Protein AF-A0A0G1WUF9-F1 (afdb_monomer_lite)

Radius of gyration: 13.14 Å; chains: 1; bounding box: 41×22×32 Å

Secondary structure (DSSP, 8-state):
-----EEEEE---TT--HHHHEEEE-HHHHHHHHHTT--GGGEEEEESSHHHHHHHHHHHHHHHTTTTTSSS--

Foldseek 3Di:
DDQQKKWWAFQDDLPDDLPRGIDMDGPVVVVVVVVVPDDPNRTPDIGSDRVVRSVVNVVNNVPSNVCNPPPDDD

pLDDT: mean 86.79, std 17.84, range [36.5, 98.19]

Sequence (74 aa):
MKIERFWVVTKPGPDSVLADVCFETGAKGLCRQVLGGLGEHEIHALYTGRGEAEKEAKRLLAFGGRDAGAEAGA

Structure (mmCIF, N/CA/C/O backbone):
data_AF-A0A0G1WUF9-F1
#
_entry.id   AF-A0A0G1WUF9-F1
#
loop_
_atom_site.group_PDB
_atom_site.id
_atom_site.type_symbol
_atom_site.label_atom_id
_atom_site.label_alt_id
_atom_site.label_comp_id
_atom_site.label_asym_id
_atom_site.label_entity_id
_atom_site.label_seq_id
_atom_site.pdbx_PDB_ins_code
_atom_site.Cartn_x
_atom_site.Cartn_y
_atom_site.Cartn_z
_atom_site.occupancy
_atom_site.B_iso_or_equiv
_atom_site.auth_seq_id
_atom_site.auth_comp_id
_atom_site.auth_asym_id
_atom_site.auth_atom_id
_atom_site.pdbx_PDB_model_num
ATOM 1 N N . MET A 1 1 ? -9.785 7.819 19.427 1.00 58.44 1 MET A N 1
ATOM 2 C CA . MET A 1 1 ? -10.056 7.303 18.068 1.00 58.44 1 MET A CA 1
ATOM 3 C C . MET A 1 1 ? -9.124 6.127 17.822 1.00 58.44 1 MET A C 1
ATOM 5 O O . MET A 1 1 ? -7.929 6.292 18.023 1.00 58.44 1 MET A O 1
ATOM 9 N N . LYS A 1 2 ? -9.644 4.940 17.493 1.00 75.19 2 LYS A N 1
ATOM 10 C CA . LYS A 1 2 ? -8.826 3.751 17.209 1.00 75.19 2 LYS A CA 1
ATOM 11 C C . LYS A 1 2 ? -8.760 3.582 15.693 1.00 75.19 2 LYS A C 1
ATOM 13 O O . LYS A 1 2 ? -9.799 3.417 15.067 1.00 75.19 2 LYS A O 1
ATOM 18 N N . ILE A 1 3 ? -7.568 3.685 15.110 1.00 78.19 3 ILE A N 1
ATOM 19 C CA . ILE A 1 3 ? -7.371 3.471 13.672 1.00 78.19 3 ILE A CA 1
ATOM 20 C C . ILE A 1 3 ? -7.306 1.961 13.445 1.00 78.19 3 ILE A C 1
ATOM 22 O O . ILE A 1 3 ? -6.333 1.311 13.824 1.00 78.19 3 ILE A O 1
ATOM 26 N N . GLU A 1 4 ? -8.371 1.389 12.889 1.00 88.88 4 GLU A N 1
ATOM 27 C CA . GLU A 1 4 ? -8.436 -0.050 12.603 1.00 88.88 4 GLU A CA 1
ATOM 28 C C . GLU A 1 4 ? -7.771 -0.406 11.273 1.00 88.88 4 GLU A C 1
ATOM 30 O O . GLU A 1 4 ? -7.202 -1.492 11.139 1.00 88.88 4 GLU A O 1
ATOM 35 N N . ARG A 1 5 ? -7.815 0.527 10.314 1.00 95.62 5 ARG A N 1
ATOM 36 C CA . ARG A 1 5 ? -7.220 0.398 8.985 1.00 95.62 5 ARG A CA 1
ATOM 37 C C . ARG A 1 5 ? -6.567 1.697 8.537 1.00 95.62 5 ARG A C 1
ATOM 39 O O . ARG A 1 5 ? -7.005 2.782 8.913 1.00 95.62 5 ARG A O 1
ATOM 46 N N . PHE A 1 6 ? -5.525 1.555 7.737 1.00 96.75 6 PHE A N 1
ATOM 47 C CA . PHE A 1 6 ? -4.783 2.619 7.084 1.00 96.75 6 PHE A CA 1
ATOM 48 C C . PHE A 1 6 ? -4.229 2.093 5.757 1.00 96.75 6 PHE A C 1
ATOM 50 O O . PHE A 1 6 ? -4.178 0.888 5.509 1.00 96.75 6 PHE A O 1
ATOM 57 N N . TRP A 1 7 ? -3.817 3.011 4.902 1.00 98.06 7 TRP A N 1
ATOM 58 C CA . TRP A 1 7 ? -3.203 2.726 3.618 1.00 98.06 7 TRP A CA 1
ATOM 59 C C . TRP A 1 7 ? -1.692 2.841 3.745 1.00 98.06 7 TRP A C 1
ATOM 61 O O . TRP A 1 7 ? -1.188 3.803 4.322 1.00 98.06 7 TRP A O 1
ATOM 71 N N . VAL A 1 8 ? -0.984 1.850 3.221 1.00 97.94 8 VAL A N 1
ATOM 72 C CA . VAL A 1 8 ? 0.476 1.811 3.164 1.00 97.94 8 VAL A CA 1
ATOM 73 C C . VAL A 1 8 ? 0.881 2.114 1.736 1.00 97.94 8 VAL A C 1
ATOM 75 O O . VAL A 1 8 ? 0.359 1.492 0.809 1.00 97.94 8 VAL A O 1
ATOM 78 N N . VAL A 1 9 ? 1.802 3.061 1.578 1.00 98.06 9 VAL A N 1
ATOM 79 C CA . VAL A 1 9 ? 2.479 3.317 0.311 1.00 98.06 9 VAL A CA 1
ATOM 80 C C . VAL A 1 9 ? 3.930 2.871 0.435 1.00 98.06 9 VAL A C 1
ATOM 82 O O . VAL A 1 9 ? 4.620 3.301 1.362 1.00 98.06 9 VAL A O 1
ATOM 85 N N . THR A 1 10 ? 4.391 2.020 -0.477 1.00 97.12 10 THR A N 1
ATOM 86 C CA . THR A 1 10 ? 5.788 1.567 -0.555 1.00 97.12 10 THR A CA 1
ATOM 87 C C . THR A 1 10 ? 6.494 2.166 -1.768 1.00 97.12 10 THR A C 1
ATOM 89 O O . THR A 1 10 ? 5.865 2.700 -2.687 1.00 97.12 10 THR A O 1
ATOM 92 N N . LYS A 1 11 ? 7.826 2.132 -1.755 1.00 95.00 11 LYS A N 1
ATOM 93 C CA . LYS A 1 11 ? 8.646 2.558 -2.889 1.00 95.00 11 LYS A CA 1
ATOM 94 C C . LYS A 1 11 ? 8.478 1.554 -4.043 1.00 95.00 11 LYS A C 1
ATOM 96 O O . LYS A 1 11 ? 8.628 0.357 -3.807 1.00 95.00 11 LYS A O 1
ATOM 101 N N . PRO A 1 12 ? 8.162 2.006 -5.269 1.00 94.31 12 PRO A N 1
ATOM 102 C CA . PRO A 1 12 ? 8.031 1.116 -6.417 1.00 94.31 12 PRO A CA 1
ATOM 103 C C . PRO A 1 12 ? 9.384 0.567 -6.871 1.00 94.31 12 PRO A C 1
ATOM 105 O O . PRO A 1 12 ? 10.379 1.290 -6.892 1.00 94.31 12 PRO A O 1
ATOM 108 N N . GLY A 1 13 ? 9.384 -0.690 -7.309 1.00 89.44 13 GLY A N 1
ATOM 109 C CA . GLY A 1 13 ? 10.407 -1.244 -8.191 1.00 89.44 13 GLY A CA 1
ATOM 110 C C . GLY A 1 13 ? 10.091 -0.981 -9.674 1.00 89.44 13 GLY A C 1
ATOM 111 O O . GLY A 1 13 ? 9.033 -0.430 -9.989 1.00 89.44 13 GLY A O 1
ATOM 112 N N . PRO A 1 14 ? 10.979 -1.390 -10.600 1.00 86.56 14 PRO A N 1
ATOM 113 C CA . PRO A 1 14 ? 10.848 -1.105 -12.035 1.00 86.56 14 PRO A CA 1
ATOM 114 C C . PRO A 1 14 ? 9.537 -1.587 -12.670 1.00 86.56 14 PRO A C 1
ATOM 116 O O . PRO A 1 14 ? 8.972 -0.888 -13.506 1.00 86.56 14 PRO A O 1
ATOM 119 N N . ASP A 1 15 ? 9.044 -2.748 -12.236 1.00 90.06 15 ASP A N 1
ATOM 120 C CA . ASP A 1 15 ? 7.839 -3.388 -12.781 1.00 90.06 15 ASP A CA 1
ATOM 121 C C . ASP A 1 15 ? 6.624 -3.271 -11.850 1.00 90.06 15 ASP A C 1
ATOM 123 O O . ASP A 1 15 ? 5.597 -3.913 -12.075 1.00 90.06 15 ASP A O 1
ATOM 127 N N . SER A 1 16 ? 6.731 -2.478 -10.780 1.00 93.19 16 SER A N 1
ATOM 128 C CA . SER A 1 16 ? 5.641 -2.333 -9.821 1.00 93.19 16 SER A CA 1
ATOM 129 C C . SER A 1 16 ? 4.408 -1.703 -10.463 1.00 93.19 16 SER A C 1
ATOM 131 O O . SER A 1 16 ? 4.487 -0.720 -11.200 1.00 93.19 16 SER A O 1
ATOM 133 N N . VAL A 1 17 ? 3.239 -2.223 -10.105 1.00 94.81 17 VAL A N 1
ATOM 134 C CA . VAL A 1 17 ? 1.939 -1.618 -10.393 1.00 94.81 17 VAL A CA 1
ATOM 135 C C . VAL A 1 17 ? 1.322 -1.035 -9.123 1.00 94.81 17 VAL A C 1
ATOM 137 O O . VAL A 1 17 ? 1.782 -1.265 -8.007 1.00 94.81 17 VAL A O 1
ATOM 140 N N . LEU A 1 18 ? 0.230 -0.278 -9.270 1.00 95.50 18 LEU A N 1
ATOM 141 C CA . LEU A 1 18 ? -0.437 0.389 -8.143 1.00 95.50 18 LEU A CA 1
ATOM 142 C C . LEU A 1 18 ? -0.807 -0.563 -6.997 1.00 95.50 18 LEU A C 1
ATOM 144 O O . LEU A 1 18 ? -0.707 -0.173 -5.838 1.00 95.50 18 LEU A O 1
ATOM 148 N N . ALA A 1 19 ? -1.221 -1.791 -7.313 1.00 94.44 19 ALA A N 1
ATOM 149 C CA .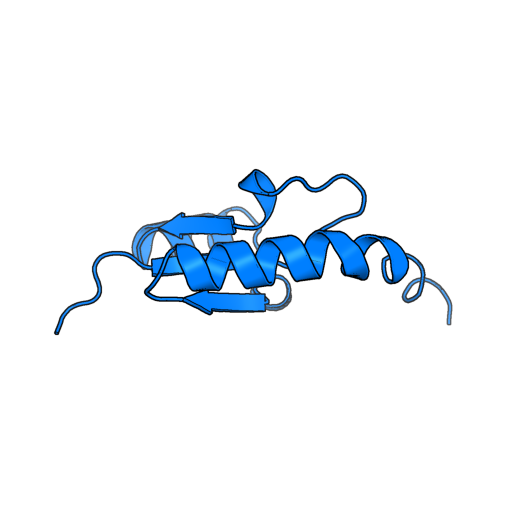 ALA A 1 19 ? -1.592 -2.785 -6.309 1.00 94.44 19 ALA A CA 1
ATOM 150 C C . ALA A 1 19 ? -0.398 -3.284 -5.477 1.00 94.44 19 ALA A C 1
ATOM 152 O O . ALA A 1 19 ? -0.600 -3.680 -4.331 1.00 94.44 19 ALA A O 1
ATOM 153 N N . ASP A 1 20 ? 0.821 -3.223 -6.020 1.00 93.56 20 ASP A N 1
ATOM 154 C CA . ASP A 1 20 ? 2.037 -3.641 -5.314 1.00 93.56 20 ASP A CA 1
ATOM 155 C C . ASP A 1 20 ? 2.466 -2.591 -4.289 1.00 93.56 20 ASP A C 1
ATOM 157 O O . ASP A 1 20 ? 2.976 -2.920 -3.221 1.00 93.56 20 ASP A O 1
ATOM 161 N N . VAL A 1 21 ? 2.234 -1.315 -4.615 1.00 95.88 21 VAL A N 1
ATOM 162 C CA . VAL A 1 21 ? 2.755 -0.186 -3.838 1.00 95.88 21 VAL A CA 1
ATOM 163 C C . VAL A 1 21 ? 1.727 0.528 -2.983 1.00 95.88 21 VAL A C 1
ATOM 165 O O . VAL A 1 21 ? 2.109 1.382 -2.196 1.00 95.88 21 VAL A O 1
ATOM 168 N N . CYS A 1 22 ? 0.433 0.243 -3.137 1.00 98.06 22 CYS A N 1
ATOM 169 C CA . CYS A 1 22 ? -0.634 0.930 -2.414 1.00 98.06 22 CYS A CA 1
ATOM 170 C C . CYS A 1 22 ? -1.712 -0.053 -1.957 1.00 98.06 22 CYS A C 1
ATOM 172 O O . CYS A 1 22 ? -2.574 -0.458 -2.739 1.00 98.06 22 CYS A O 1
ATOM 174 N N . PHE A 1 23 ? -1.715 -0.385 -0.667 1.00 97.56 23 PHE A N 1
ATOM 175 C CA . PHE A 1 23 ? -2.649 -1.357 -0.100 1.00 97.56 23 PHE A CA 1
ATOM 176 C C . PHE A 1 23 ? -3.195 -0.925 1.262 1.00 97.56 23 PHE A C 1
ATOM 178 O O . PHE A 1 23 ? -2.534 -0.241 2.043 1.00 97.56 23 PHE A O 1
ATOM 185 N N . GLU A 1 24 ? -4.424 -1.345 1.562 1.00 97.94 24 GLU A N 1
ATOM 186 C CA . GLU A 1 24 ? -5.055 -1.129 2.863 1.00 97.94 24 GLU A CA 1
ATOM 187 C C . GLU A 1 24 ? -4.714 -2.274 3.822 1.00 97.94 24 GLU A C 1
ATOM 189 O O . GLU A 1 24 ? -4.819 -3.454 3.482 1.00 97.94 24 GLU A O 1
ATOM 194 N N . THR A 1 25 ? -4.348 -1.942 5.056 1.00 97.00 25 THR A N 1
ATOM 195 C CA . THR A 1 25 ? -4.121 -2.923 6.116 1.00 97.00 25 THR A CA 1
ATOM 196 C C . THR A 1 25 ? -4.363 -2.310 7.498 1.00 97.00 25 THR A C 1
ATOM 198 O O . THR A 1 25 ? -4.576 -1.114 7.648 1.00 97.00 25 THR A O 1
ATOM 201 N N . GLY A 1 26 ? -4.341 -3.139 8.540 1.00 96.31 26 GLY A N 1
ATOM 202 C CA . GLY A 1 26 ? -4.195 -2.692 9.927 1.00 96.31 26 GLY A CA 1
ATOM 203 C C . GLY A 1 26 ? -2.798 -3.004 10.467 1.00 96.31 26 GLY A C 1
ATOM 204 O O . GLY A 1 26 ? -1.996 -3.666 9.804 1.00 96.31 26 GLY A O 1
ATOM 205 N N . ALA A 1 27 ? -2.528 -2.618 11.717 1.00 93.69 27 ALA A N 1
ATOM 206 C CA . ALA A 1 27 ? -1.218 -2.805 12.353 1.00 93.69 27 ALA A CA 1
ATOM 207 C C . ALA A 1 27 ? -0.728 -4.265 12.306 1.00 93.69 27 ALA A C 1
ATOM 209 O O . ALA A 1 27 ? 0.381 -4.535 11.861 1.00 93.69 27 ALA A O 1
ATOM 210 N N . LYS A 1 28 ? -1.590 -5.234 12.658 1.00 94.88 28 LYS A N 1
ATOM 211 C CA . LYS A 1 28 ? -1.250 -6.668 12.579 1.00 94.88 28 LYS A CA 1
ATOM 212 C C . LYS A 1 28 ? -0.927 -7.124 11.155 1.00 94.88 28 LYS A C 1
ATOM 214 O O . LYS A 1 28 ? -0.101 -8.008 10.966 1.00 94.88 28 LYS A O 1
ATOM 219 N N . GLY A 1 29 ? -1.607 -6.567 10.154 1.00 95.62 29 GLY A N 1
ATOM 220 C CA . GLY A 1 29 ? -1.342 -6.899 8.759 1.00 95.62 29 GLY A CA 1
ATOM 221 C C . GLY A 1 29 ? -0.020 -6.305 8.280 1.00 95.62 29 GLY A C 1
ATOM 222 O O . GLY A 1 29 ? 0.748 -7.028 7.661 1.00 95.62 29 GLY A O 1
ATOM 223 N N . LEU A 1 30 ? 0.295 -5.062 8.664 1.00 95.06 30 LEU A N 1
ATOM 224 C CA . LEU A 1 30 ? 1.594 -4.454 8.371 1.00 95.06 30 LEU A CA 1
ATOM 225 C C . LEU A 1 30 ? 2.741 -5.231 9.035 1.00 95.06 30 LEU A C 1
ATOM 227 O O . LEU A 1 30 ? 3.709 -5.556 8.362 1.00 95.06 30 LEU A O 1
ATOM 231 N N . CYS A 1 31 ? 2.603 -5.632 10.305 1.00 94.75 31 CYS A N 1
ATOM 232 C CA . CYS A 1 31 ? 3.609 -6.477 10.958 1.00 94.75 31 CYS A CA 1
ATOM 233 C C . CYS A 1 31 ? 3.850 -7.788 10.197 1.00 94.75 31 CYS A C 1
ATOM 235 O O . CYS A 1 31 ? 4.986 -8.231 10.096 1.00 94.75 31 CYS A O 1
ATOM 237 N N . ARG A 1 32 ? 2.802 -8.409 9.637 1.00 96.31 32 ARG A N 1
ATOM 238 C CA . ARG A 1 32 ? 2.963 -9.617 8.810 1.00 96.31 32 ARG A CA 1
ATOM 239 C C . ARG A 1 32 ? 3.691 -9.339 7.498 1.00 96.31 32 ARG A C 1
ATOM 241 O O . ARG A 1 32 ? 4.466 -10.188 7.090 1.00 96.31 32 ARG A O 1
ATOM 248 N N . GLN A 1 33 ? 3.464 -8.185 6.869 1.00 95.19 33 GLN A N 1
ATOM 249 C CA . GLN A 1 33 ? 4.223 -7.778 5.680 1.00 95.19 33 GLN A CA 1
ATOM 250 C C . GLN A 1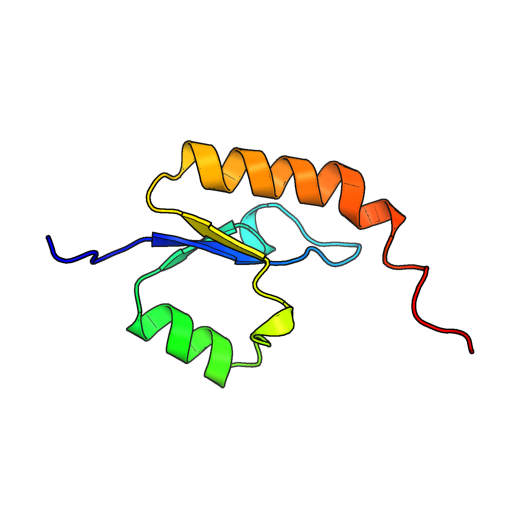 33 ? 5.709 -7.623 6.018 1.00 95.19 33 GLN A C 1
ATOM 252 O O . GLN A 1 33 ? 6.549 -8.187 5.327 1.00 95.19 33 GLN A O 1
ATOM 257 N N . VAL A 1 34 ? 6.028 -6.955 7.134 1.00 94.00 34 VAL A N 1
ATOM 258 C CA . VAL A 1 34 ? 7.417 -6.778 7.594 1.00 94.00 34 VAL A CA 1
ATOM 259 C C . VAL A 1 34 ? 8.087 -8.118 7.901 1.00 94.00 34 VAL A C 1
ATOM 261 O O . VAL A 1 34 ? 9.178 -8.396 7.415 1.00 94.00 34 VAL A O 1
ATOM 264 N N . LEU A 1 35 ? 7.406 -9.008 8.629 1.00 94.69 35 LEU A N 1
ATOM 265 C CA . LEU A 1 35 ? 7.900 -10.370 8.879 1.00 94.69 35 LEU A CA 1
ATOM 266 C C . LEU A 1 35 ? 8.009 -11.214 7.598 1.00 94.69 35 LEU A C 1
ATOM 268 O O . LEU A 1 35 ? 8.775 -12.172 7.562 1.00 94.69 35 LEU A O 1
ATOM 272 N N . GLY A 1 36 ? 7.229 -10.873 6.571 1.00 93.94 36 GLY A N 1
ATOM 273 C CA . GLY A 1 36 ? 7.251 -11.493 5.249 1.00 93.94 36 GLY A CA 1
ATOM 274 C C . GLY A 1 36 ? 8.329 -10.945 4.314 1.00 93.94 36 GLY A C 1
ATOM 275 O O . GLY A 1 36 ? 8.438 -11.441 3.198 1.00 93.94 36 GLY A O 1
ATOM 276 N N . GLY A 1 37 ? 9.119 -9.960 4.756 1.00 93.75 37 GLY A N 1
ATOM 277 C CA . GLY A 1 37 ? 10.247 -9.414 4.002 1.00 93.75 37 GLY A CA 1
ATOM 278 C C . GLY A 1 37 ? 10.110 -7.954 3.578 1.00 93.75 37 GLY A C 1
ATOM 279 O O . GLY A 1 37 ? 11.067 -7.433 3.021 1.00 93.75 37 GLY A O 1
ATOM 280 N N . LEU A 1 38 ? 8.987 -7.278 3.859 1.00 93.62 38 LEU A N 1
ATOM 281 C CA . LEU A 1 38 ? 8.875 -5.837 3.614 1.00 93.62 38 LEU A CA 1
ATOM 282 C C . LEU A 1 38 ? 9.819 -5.068 4.550 1.00 93.62 38 LEU A C 1
ATOM 284 O O . LEU A 1 38 ? 9.607 -5.015 5.764 1.00 93.62 38 LEU A O 1
ATOM 288 N N . GLY A 1 39 ? 10.840 -4.435 3.991 1.00 93.31 39 GLY A N 1
ATOM 289 C CA . GLY A 1 39 ? 11.758 -3.581 4.722 1.00 93.31 39 GLY A CA 1
ATOM 290 C C . GLY A 1 39 ? 11.085 -2.292 5.186 1.00 93.31 39 GLY A C 1
ATOM 291 O O . GLY A 1 39 ? 10.364 -1.636 4.439 1.00 93.31 39 GLY A O 1
ATOM 292 N N . GLU A 1 40 ? 11.373 -1.856 6.415 1.00 89.12 40 GLU A N 1
ATOM 29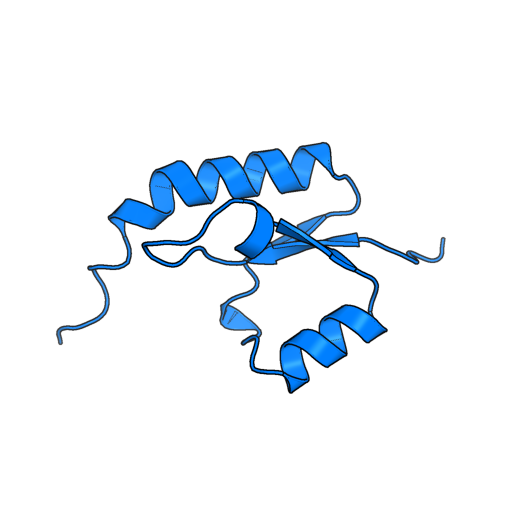3 C CA . GLU A 1 40 ? 10.861 -0.571 6.923 1.00 89.12 40 GLU A CA 1
ATOM 294 C C . GLU A 1 40 ? 11.278 0.611 6.031 1.00 89.12 40 GLU A C 1
ATOM 296 O O . GLU A 1 40 ? 10.511 1.548 5.837 1.00 89.12 40 GLU A O 1
ATOM 301 N N . HIS A 1 41 ? 12.466 0.533 5.427 1.00 90.88 41 HIS A N 1
ATOM 302 C CA . HIS A 1 41 ? 13.003 1.525 4.492 1.00 90.88 41 HIS A CA 1
ATOM 303 C C . HIS A 1 41 ? 12.290 1.547 3.127 1.00 90.88 41 HIS A C 1
ATOM 305 O O . HIS A 1 41 ? 12.456 2.507 2.364 1.00 90.88 41 HIS A O 1
ATOM 311 N N . GLU A 1 42 ? 11.519 0.504 2.811 1.00 94.06 42 GLU A N 1
ATOM 312 C CA . GLU A 1 42 ? 10.686 0.410 1.610 1.00 94.06 42 GLU A CA 1
ATOM 313 C C . GLU A 1 42 ? 9.316 1.062 1.826 1.00 94.06 42 GLU A C 1
ATOM 315 O O . GLU A 1 42 ? 8.644 1.412 0.856 1.00 94.06 42 GLU A O 1
ATOM 320 N N . ILE A 1 43 ? 8.903 1.286 3.079 1.00 95.94 43 ILE A N 1
ATOM 321 C CA . ILE A 1 43 ? 7.690 2.042 3.396 1.00 95.94 43 ILE A CA 1
ATOM 322 C C . ILE A 1 43 ? 7.962 3.524 3.127 1.00 95.94 43 ILE A C 1
ATOM 324 O O . ILE A 1 43 ? 8.829 4.142 3.740 1.00 95.94 43 ILE A O 1
ATOM 328 N N . HIS A 1 44 ? 7.193 4.107 2.210 1.00 96.25 44 HIS A N 1
ATOM 329 C CA . HIS A 1 44 ? 7.260 5.532 1.893 1.00 96.25 44 HIS A CA 1
ATOM 330 C C . HIS A 1 44 ? 6.421 6.355 2.868 1.00 96.25 44 HIS A C 1
ATOM 332 O O . HIS A 1 44 ? 6.909 7.322 3.448 1.00 96.25 44 HIS A O 1
ATOM 338 N N . ALA A 1 45 ? 5.151 5.976 3.048 1.00 96.81 45 ALA A N 1
ATOM 339 C CA . ALA A 1 45 ? 4.216 6.717 3.890 1.00 96.81 45 ALA A CA 1
ATOM 340 C C . ALA A 1 45 ? 2.987 5.888 4.295 1.00 96.81 45 ALA A C 1
ATOM 342 O O . ALA A 1 45 ? 2.624 4.905 3.644 1.00 96.81 45 ALA A O 1
ATOM 343 N N . LEU A 1 46 ? 2.318 6.332 5.364 1.00 96.88 46 LEU A N 1
ATOM 344 C CA . LEU A 1 46 ? 1.035 5.806 5.832 1.00 96.88 46 LEU A CA 1
ATOM 345 C C . LEU A 1 46 ? -0.043 6.887 5.727 1.00 96.88 46 LEU A C 1
ATOM 347 O O . LEU A 1 46 ? 0.184 8.031 6.116 1.00 96.88 46 LEU A O 1
ATOM 351 N N . TYR A 1 47 ? -1.232 6.507 5.269 1.00 97.38 47 TYR A N 1
ATOM 352 C CA . TYR A 1 47 ? -2.369 7.409 5.089 1.00 97.38 47 TYR A CA 1
ATOM 353 C C . TYR A 1 47 ? -3.624 6.849 5.747 1.00 97.38 47 TYR A C 1
ATOM 355 O O . TYR A 1 47 ? -3.838 5.640 5.797 1.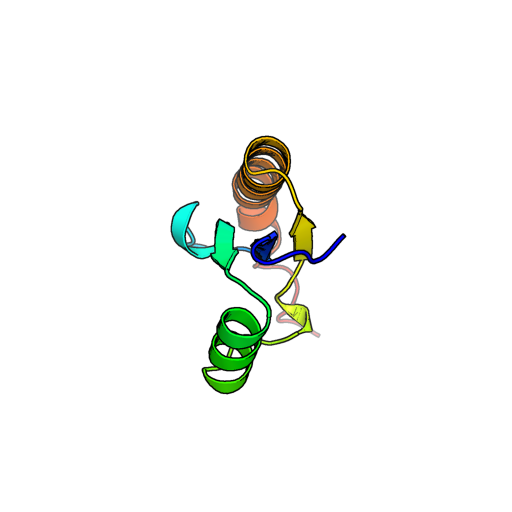00 97.38 47 TYR A O 1
ATOM 363 N N . THR A 1 48 ? -4.512 7.724 6.205 1.00 95.75 48 THR A N 1
ATOM 364 C CA . THR A 1 48 ? -5.846 7.322 6.679 1.00 95.75 48 THR A CA 1
ATOM 365 C C . THR A 1 48 ? -6.881 7.322 5.551 1.00 95.75 48 THR A C 1
ATOM 367 O O . THR A 1 48 ? -7.886 6.621 5.647 1.00 95.75 48 THR A O 1
ATOM 370 N N . GLY A 1 49 ? -6.632 8.069 4.468 1.00 95.88 49 GLY A N 1
ATOM 371 C CA . GLY A 1 49 ? -7.513 8.188 3.310 1.00 95.88 49 GLY A CA 1
ATOM 372 C C . GLY A 1 49 ? -6.964 7.505 2.057 1.00 95.88 49 GLY A C 1
ATOM 373 O O . GLY A 1 49 ? -5.837 7.760 1.635 1.00 95.88 49 GLY A O 1
ATOM 374 N N . ARG A 1 50 ? -7.809 6.707 1.394 1.00 96.62 50 ARG A N 1
ATOM 375 C CA . ARG A 1 50 ? -7.485 6.039 0.122 1.00 96.62 50 ARG A CA 1
ATOM 376 C C . ARG A 1 50 ? -7.053 7.012 -0.979 1.00 96.62 50 ARG A C 1
ATOM 378 O O . ARG A 1 50 ? -6.108 6.737 -1.706 1.00 96.62 50 ARG A O 1
ATOM 385 N N . GLY A 1 51 ? -7.759 8.135 -1.121 1.00 97.62 51 GLY A N 1
ATOM 386 C CA . GLY A 1 51 ? -7.510 9.090 -2.207 1.00 97.62 51 GLY A CA 1
ATOM 387 C C . GLY A 1 51 ? -6.124 9.733 -2.133 1.00 97.62 51 GLY A C 1
ATOM 388 O O . GLY A 1 51 ? -5.474 9.906 -3.161 1.00 97.62 51 GLY A O 1
ATOM 389 N N . GLU A 1 52 ? -5.655 10.039 -0.922 1.00 97.62 52 GLU A N 1
ATOM 390 C CA . GLU A 1 52 ? -4.314 10.585 -0.691 1.00 97.62 52 GLU A CA 1
ATOM 391 C C . GLU A 1 52 ? -3.238 9.531 -0.965 1.00 97.62 52 GLU A C 1
ATOM 393 O O . GLU A 1 52 ? -2.284 9.815 -1.690 1.00 97.62 52 GLU A O 1
ATOM 398 N N . ALA A 1 53 ? -3.445 8.302 -0.479 1.00 98.19 53 ALA A N 1
ATOM 399 C CA . ALA A 1 53 ? -2.540 7.180 -0.714 1.00 98.19 53 ALA A CA 1
ATOM 400 C C . ALA A 1 53 ? -2.383 6.864 -2.206 1.00 98.19 53 ALA A C 1
ATOM 402 O O . ALA A 1 53 ? -1.267 6.815 -2.717 1.00 98.19 53 ALA A O 1
ATOM 403 N N . GLU A 1 54 ? -3.494 6.717 -2.936 1.00 98.12 54 GLU A N 1
ATOM 404 C CA . GLU A 1 54 ? -3.447 6.436 -4.372 1.00 98.12 54 GLU A CA 1
ATOM 405 C C . GLU A 1 54 ? -2.800 7.577 -5.162 1.00 98.12 54 GLU A C 1
ATOM 407 O O . GLU A 1 54 ? -2.114 7.321 -6.152 1.00 98.12 54 GLU A O 1
ATOM 412 N N . LYS A 1 55 ? -3.030 8.835 -4.765 1.00 97.62 55 LYS A N 1
ATOM 413 C CA . LYS A 1 55 ? -2.422 9.994 -5.426 1.00 97.62 55 LYS A CA 1
ATOM 414 C C . LYS A 1 55 ? -0.902 9.969 -5.277 1.00 97.62 55 LYS A C 1
ATOM 416 O O . LYS A 1 55 ? -0.207 10.168 -6.273 1.00 97.62 55 LYS A O 1
ATOM 421 N N . GLU A 1 56 ? -0.398 9.703 -4.074 1.00 97.44 56 GLU A N 1
ATOM 422 C CA . GLU A 1 56 ? 1.045 9.600 -3.848 1.00 97.44 56 GLU A CA 1
ATOM 423 C C . GLU A 1 56 ? 1.634 8.366 -4.539 1.00 97.44 56 GLU A C 1
ATOM 425 O O . GLU A 1 56 ? 2.641 8.479 -5.229 1.00 97.44 56 GLU A O 1
ATOM 430 N N . ALA A 1 57 ? 0.979 7.208 -4.458 1.00 97.38 57 ALA A N 1
ATOM 431 C CA . ALA A 1 57 ? 1.447 5.994 -5.121 1.00 97.38 57 ALA A CA 1
ATOM 432 C C . ALA A 1 57 ? 1.540 6.158 -6.648 1.00 97.38 57 ALA A C 1
ATOM 434 O O . ALA A 1 57 ? 2.540 5.785 -7.257 1.00 97.38 57 ALA A O 1
ATOM 435 N N . LYS A 1 58 ? 0.540 6.788 -7.281 1.00 96.50 58 LYS A N 1
ATOM 436 C CA . LYS A 1 58 ? 0.568 7.105 -8.723 1.00 96.50 58 LYS A CA 1
ATOM 437 C C . LYS A 1 58 ? 1.693 8.076 -9.072 1.00 96.50 58 LYS A C 1
ATOM 439 O O . LYS A 1 58 ? 2.335 7.912 -10.107 1.00 96.50 58 LYS A O 1
ATOM 444 N N . ARG A 1 59 ? 1.948 9.069 -8.214 1.00 95.69 59 ARG A N 1
ATOM 445 C CA . ARG A 1 59 ? 3.097 9.967 -8.361 1.00 95.69 59 ARG A CA 1
ATOM 446 C C . ARG A 1 59 ? 4.400 9.164 -8.308 1.00 95.69 59 ARG A C 1
ATOM 448 O O . ARG A 1 59 ? 5.204 9.284 -9.224 1.00 95.69 59 ARG A O 1
ATOM 455 N N . LEU A 1 60 ? 4.595 8.320 -7.298 1.00 94.88 60 LEU A N 1
ATOM 456 C CA . LEU A 1 60 ? 5.802 7.500 -7.178 1.00 94.88 60 LEU A CA 1
ATOM 457 C C . LEU A 1 60 ? 5.985 6.554 -8.362 1.00 94.88 60 LEU A C 1
ATOM 459 O O . LEU A 1 60 ? 7.095 6.437 -8.848 1.00 94.88 60 LEU A O 1
ATOM 463 N N . LEU A 1 61 ? 4.932 5.932 -8.884 1.00 94.50 61 LEU A N 1
ATOM 464 C CA . LEU A 1 61 ? 5.041 5.082 -10.075 1.00 94.50 61 LEU A CA 1
ATOM 465 C C . LEU A 1 61 ? 5.457 5.870 -11.326 1.00 94.50 61 LEU A C 1
ATOM 467 O O . LEU A 1 61 ? 6.229 5.375 -12.141 1.00 94.50 61 LEU A O 1
ATOM 471 N N . ALA A 1 62 ? 4.993 7.114 -11.467 1.00 91.12 62 ALA A N 1
ATOM 472 C CA . ALA A 1 62 ? 5.360 7.970 -12.594 1.00 91.12 62 ALA A CA 1
ATOM 473 C C . ALA A 1 62 ? 6.810 8.491 -12.525 1.00 91.12 62 ALA A C 1
ATOM 475 O O . ALA A 1 62 ? 7.414 8.749 -13.566 1.00 91.12 62 ALA A O 1
ATOM 476 N N . PHE A 1 63 ? 7.365 8.669 -11.319 1.00 80.88 63 PHE A N 1
ATOM 477 C CA . PHE A 1 63 ? 8.702 9.248 -11.111 1.00 80.88 63 PHE A CA 1
ATOM 478 C C . PHE A 1 63 ? 9.768 8.216 -10.709 1.00 80.88 63 PHE A C 1
ATOM 480 O O . PHE A 1 63 ? 10.874 8.244 -11.235 1.00 80.88 63 PHE A O 1
ATOM 487 N N . GLY A 1 64 ? 9.430 7.272 -9.835 1.00 64.00 64 GLY A N 1
ATOM 488 C CA . GLY A 1 64 ? 10.313 6.245 -9.271 1.00 64.00 64 GLY A CA 1
ATOM 489 C C . GLY A 1 64 ? 10.784 5.183 -10.266 1.00 64.00 64 GLY A C 1
ATOM 490 O O . GLY A 1 64 ? 11.827 4.578 -10.047 1.00 64.00 64 GLY A O 1
ATOM 491 N N . GLY A 1 65 ? 10.115 5.037 -11.417 1.00 54.50 65 GLY A N 1
ATOM 492 C CA . GLY A 1 65 ? 10.645 4.260 -12.544 1.00 54.50 65 GLY A CA 1
ATOM 493 C C . GLY A 1 65 ? 11.896 4.873 -13.198 1.00 54.50 65 GLY A C 1
ATOM 494 O O . GLY A 1 65 ? 12.508 4.235 -14.049 1.00 54.50 65 GLY A O 1
ATOM 495 N N . ARG A 1 66 ? 12.287 6.106 -12.833 1.00 49.81 66 ARG A N 1
ATOM 496 C CA . ARG A 1 66 ? 13.454 6.805 -13.406 1.00 49.81 66 ARG A CA 1
ATOM 497 C C . ARG A 1 66 ? 14.693 6.785 -12.506 1.00 49.81 66 ARG A C 1
ATOM 499 O O . ARG A 1 66 ? 15.788 6.951 -13.032 1.00 49.81 66 ARG A O 1
ATOM 506 N N . ASP A 1 67 ? 14.534 6.526 -11.205 1.00 46.59 67 ASP A N 1
ATOM 507 C CA . ASP A 1 67 ? 15.619 6.644 -10.215 1.00 46.59 67 ASP A CA 1
ATOM 508 C C . ASP A 1 67 ? 16.136 5.288 -9.691 1.00 46.59 67 ASP A C 1
ATOM 510 O O . ASP A 1 67 ? 17.209 5.227 -9.095 1.00 46.59 67 ASP A O 1
ATOM 514 N N . ALA A 1 68 ? 15.457 4.172 -9.991 1.00 47.31 68 ALA A N 1
ATOM 515 C CA . ALA A 1 68 ? 15.893 2.815 -9.621 1.00 47.31 68 ALA A CA 1
ATOM 516 C C . ALA A 1 68 ? 17.166 2.317 -10.359 1.00 47.31 68 ALA A C 1
ATOM 518 O O . ALA A 1 68 ? 17.522 1.146 -10.259 1.00 47.31 68 ALA A O 1
ATOM 519 N N . GLY A 1 69 ? 17.852 3.194 -11.103 1.00 41.03 69 GLY A N 1
ATOM 520 C CA . GLY A 1 69 ? 19.144 2.933 -11.746 1.00 41.03 69 GLY A CA 1
ATOM 521 C C . GLY A 1 69 ? 20.336 3.683 -11.136 1.00 41.03 69 GLY A C 1
ATOM 522 O O . GLY A 1 69 ? 21.435 3.560 -11.670 1.00 41.03 69 GLY A O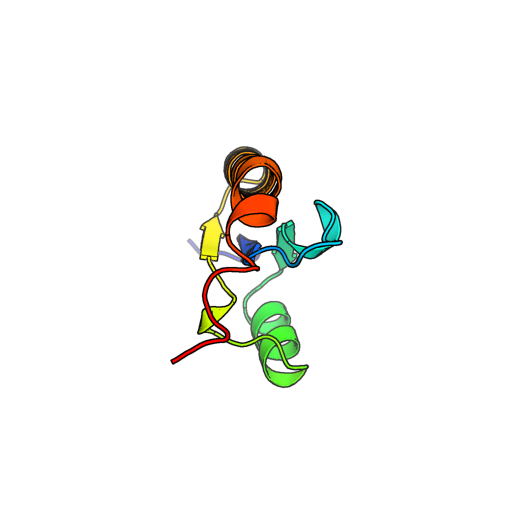 1
ATOM 523 N N . ALA A 1 70 ? 20.155 4.474 -10.070 1.00 42.81 70 ALA A N 1
ATOM 524 C CA . ALA A 1 70 ? 21.207 5.370 -9.568 1.00 42.81 70 ALA A CA 1
ATOM 525 C C . ALA A 1 70 ? 22.000 4.859 -8.348 1.00 42.81 70 ALA A C 1
ATOM 527 O O . ALA A 1 70 ? 23.004 5.472 -7.999 1.00 42.81 70 ALA A O 1
ATOM 528 N N . GLU A 1 71 ? 21.631 3.734 -7.727 1.00 46.19 71 GLU A N 1
ATOM 529 C CA . GLU A 1 71 ? 22.364 3.195 -6.566 1.00 46.19 71 GLU A CA 1
ATOM 530 C C . GLU A 1 71 ? 22.847 1.756 -6.802 1.00 46.19 71 GLU A C 1
ATOM 532 O O . GLU A 1 71 ? 22.460 0.811 -6.124 1.00 46.19 71 GLU A O 1
ATOM 537 N N . ALA A 1 72 ? 23.717 1.589 -7.800 1.00 44.03 72 ALA A N 1
ATOM 538 C CA . ALA A 1 72 ? 24.597 0.427 -7.937 1.00 44.03 72 ALA A CA 1
ATOM 539 C C . ALA A 1 72 ? 25.886 0.846 -8.664 1.00 44.03 72 ALA A C 1
ATOM 541 O O . ALA A 1 72 ? 26.089 0.531 -9.835 1.00 44.03 72 ALA A O 1
ATOM 542 N N . GLY A 1 73 ? 26.748 1.608 -7.989 1.00 43.72 73 GLY A N 1
ATOM 543 C CA . GLY A 1 73 ? 28.053 1.963 -8.545 1.00 43.72 73 GLY A CA 1
ATOM 544 C C . GLY A 1 73 ? 28.783 3.068 -7.795 1.00 43.72 73 GLY A C 1
ATOM 545 O O . GLY A 1 73 ? 28.769 4.208 -8.248 1.00 43.72 73 GLY A O 1
ATOM 546 N N . ALA A 1 74 ? 29.440 2.712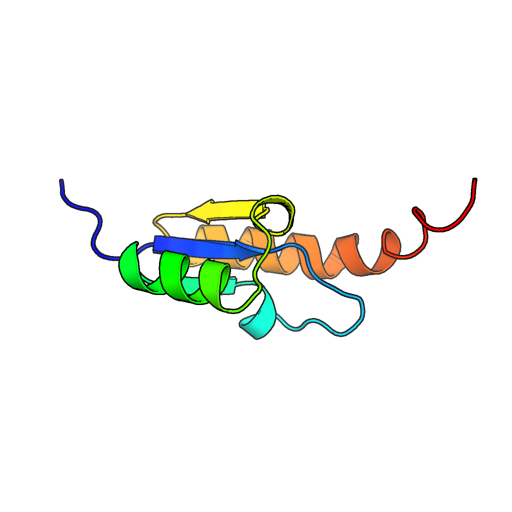 -6.689 1.00 36.50 74 ALA A N 1
ATOM 547 C CA . ALA A 1 74 ? 30.696 3.303 -6.213 1.00 36.50 74 ALA A CA 1
ATOM 548 C C . ALA A 1 74 ? 31.284 2.419 -5.107 1.00 36.50 74 ALA A C 1
ATOM 550 O O . ALA A 1 74 ? 30.536 2.114 -4.151 1.00 36.50 74 ALA A O 1
#